Protein AF-A0A522ITL9-F1 (afdb_monomer_lite)

pLDDT: mean 81.17, std 18.29, range [38.19, 98.12]

Structure (mmCIF, N/CA/C/O backbone):
data_AF-A0A522ITL9-F1
#
_entry.id   AF-A0A522ITL9-F1
#
loop_
_atom_site.group_PDB
_atom_site.id
_atom_site.type_symbol
_atom_site.label_atom_id
_atom_site.label_alt_id
_atom_site.label_comp_id
_atom_site.label_asym_id
_atom_site.label_entity_id
_atom_site.label_seq_id
_atom_site.pdbx_PDB_ins_code
_atom_site.Cartn_x
_atom_site.Cartn_y
_atom_site.Cartn_z
_atom_site.occupancy
_atom_site.B_iso_or_equiv
_atom_site.auth_seq_id
_atom_site.auth_comp_id
_atom_site.auth_asym_id
_atom_site.auth_atom_id
_atom_site.pdbx_PDB_model_num
ATOM 1 N N . MET A 1 1 ? -7.143 -7.567 21.354 1.00 38.19 1 MET A N 1
ATOM 2 C CA . MET A 1 1 ? -5.907 -7.476 22.161 1.00 38.19 1 MET A CA 1
ATOM 3 C C . MET A 1 1 ? -4.762 -7.090 21.241 1.00 38.19 1 MET A C 1
ATOM 5 O O . MET A 1 1 ? -4.450 -7.858 20.345 1.00 38.19 1 MET A O 1
ATOM 9 N N . SER A 1 2 ? -4.196 -5.895 21.402 1.00 45.41 2 SER A N 1
ATOM 10 C CA . SER A 1 2 ? -2.976 -5.460 20.710 1.00 45.41 2 SER A CA 1
ATOM 11 C C . SER A 1 2 ? -1.779 -5.708 21.625 1.00 45.41 2 SER A C 1
ATOM 13 O O . SER A 1 2 ? -1.702 -5.138 22.711 1.00 45.41 2 SER A O 1
ATOM 15 N N . THR A 1 3 ? -0.878 -6.589 21.205 1.00 50.81 3 THR A N 1
ATOM 16 C CA . THR A 1 3 ? 0.426 -6.823 21.831 1.00 50.81 3 THR A CA 1
ATOM 17 C C . THR A 1 3 ? 1.321 -5.594 21.638 1.00 50.81 3 THR A C 1
ATOM 19 O O . THR A 1 3 ? 1.392 -5.061 20.535 1.00 50.81 3 THR A O 1
ATOM 22 N N . PHE A 1 4 ? 1.946 -5.141 22.727 1.00 57.84 4 PHE A N 1
ATOM 23 C CA . PHE A 1 4 ? 2.997 -4.120 22.850 1.00 57.84 4 PHE A CA 1
ATOM 24 C C . PHE A 1 4 ? 3.496 -3.451 21.544 1.00 57.84 4 PHE A C 1
ATOM 26 O O . PHE A 1 4 ? 4.254 -4.043 20.782 1.00 57.84 4 PHE A O 1
ATOM 33 N N . GLY A 1 5 ? 3.138 -2.174 21.341 1.00 68.06 5 GLY A N 1
ATOM 34 C CA . GLY A 1 5 ? 3.925 -1.222 20.535 1.00 68.06 5 GLY A CA 1
ATOM 35 C C . GLY A 1 5 ? 3.306 -0.686 19.239 1.00 68.06 5 GLY A C 1
ATOM 36 O O . GLY A 1 5 ? 3.667 0.414 18.831 1.00 68.06 5 GLY A O 1
ATOM 37 N N . VAL A 1 6 ? 2.354 -1.383 18.612 1.00 64.75 6 VAL A N 1
ATOM 38 C CA . VAL A 1 6 ? 1.697 -0.910 17.374 1.00 64.75 6 VAL A CA 1
ATOM 39 C C . VAL A 1 6 ? 0.206 -0.689 17.638 1.00 64.75 6 VAL A C 1
ATOM 41 O O . VAL A 1 6 ? -0.452 -1.600 18.152 1.00 64.75 6 VAL A O 1
ATOM 44 N N . PRO A 1 7 ? -0.366 0.491 17.319 1.00 77.00 7 PRO A N 1
ATOM 45 C CA . PRO A 1 7 ? -1.800 0.712 17.456 1.00 77.00 7 PRO A CA 1
ATOM 46 C C . PRO A 1 7 ? -2.595 -0.366 16.716 1.00 77.00 7 PRO A C 1
ATOM 48 O O . PRO A 1 7 ? -2.286 -0.681 15.570 1.00 77.00 7 PRO A O 1
ATOM 51 N N . ALA A 1 8 ? -3.650 -0.902 17.342 1.00 77.94 8 ALA A N 1
ATOM 52 C CA . ALA A 1 8 ? -4.476 -1.980 16.778 1.00 77.94 8 ALA A CA 1
ATOM 53 C C . ALA A 1 8 ? -4.904 -1.708 15.318 1.00 77.94 8 ALA A C 1
ATOM 55 O O . ALA A 1 8 ? -4.921 -2.612 14.491 1.00 77.94 8 ALA A O 1
ATOM 56 N N . ARG A 1 9 ? -5.206 -0.443 15.002 1.00 72.12 9 ARG A N 1
ATOM 57 C CA . ARG A 1 9 ? -5.603 0.033 13.669 1.00 72.12 9 ARG A CA 1
ATOM 58 C C . ARG A 1 9 ? -4.493 -0.065 12.619 1.00 72.12 9 ARG A C 1
ATOM 60 O O . ARG A 1 9 ? -4.791 -0.193 11.440 1.00 72.12 9 ARG A O 1
ATOM 67 N N . ASP A 1 10 ? -3.234 0.030 13.024 1.00 81.75 10 ASP A N 1
ATOM 68 C CA . ASP A 1 10 ? -2.100 0.027 12.100 1.00 81.75 10 ASP A CA 1
ATOM 69 C C . ASP A 1 10 ? -1.656 -1.406 11.754 1.00 81.75 10 ASP A C 1
ATOM 71 O O . ASP A 1 10 ? -0.897 -1.603 10.798 1.00 81.75 10 ASP A O 1
ATOM 75 N N . PHE A 1 11 ? -2.188 -2.413 12.465 1.00 84.12 11 PHE A N 1
ATOM 76 C CA . PHE A 1 11 ? -2.103 -3.803 12.034 1.00 84.12 11 PHE A CA 1
ATOM 77 C C . PHE A 1 11 ? -2.848 -3.993 10.718 1.00 84.12 11 PHE A C 1
ATOM 79 O O . PHE A 1 11 ? -4.025 -3.657 10.567 1.00 84.12 11 PHE A O 1
ATOM 86 N N . ARG A 1 12 ? -2.131 -4.581 9.768 1.00 88.94 12 ARG A N 1
ATOM 87 C CA . ARG A 1 12 ? -2.611 -4.853 8.424 1.00 88.94 12 ARG A CA 1
ATOM 88 C C . ARG A 1 12 ? -2.104 -6.200 7.952 1.00 88.94 12 ARG A C 1
ATOM 90 O O . ARG A 1 12 ? -0.997 -6.605 8.299 1.00 88.94 12 ARG A O 1
ATOM 97 N N . TRP A 1 13 ? -2.896 -6.831 7.105 1.00 89.06 13 TRP A N 1
ATOM 98 C CA . TRP A 1 13 ? -2.505 -8.001 6.328 1.00 89.06 13 TRP A CA 1
ATOM 99 C C . TRP A 1 13 ? -2.402 -7.595 4.870 1.00 89.06 13 TRP A C 1
ATOM 101 O O . TRP A 1 13 ? -3.069 -6.652 4.446 1.00 89.06 13 TRP A O 1
ATOM 111 N N . GLY A 1 14 ? -1.564 -8.267 4.096 1.00 91.19 14 GLY A N 1
ATOM 112 C CA . GLY A 1 14 ? -1.387 -7.866 2.714 1.00 91.19 14 GLY A CA 1
ATOM 113 C C . GLY A 1 14 ? -0.211 -8.516 2.023 1.00 91.19 14 GLY A C 1
ATOM 114 O O . GLY A 1 14 ? 0.572 -9.241 2.636 1.00 91.19 14 GLY A O 1
ATOM 115 N N . HIS A 1 15 ? -0.093 -8.207 0.739 1.00 94.25 15 HIS A N 1
ATOM 116 C CA . HIS A 1 15 ? 1.034 -8.603 -0.082 1.00 94.25 15 HIS A CA 1
ATOM 117 C C . HIS A 1 15 ? 1.401 -7.456 -1.022 1.00 94.25 15 HIS A C 1
ATOM 119 O O . HIS A 1 15 ? 0.540 -6.872 -1.684 1.00 94.25 15 HIS A O 1
ATOM 125 N N . GLY A 1 16 ? 2.691 -7.141 -1.047 1.00 94.81 16 GLY A N 1
ATOM 126 C CA . GLY A 1 16 ? 3.298 -6.295 -2.061 1.00 94.81 16 GLY A CA 1
ATOM 127 C C . GLY A 1 16 ? 4.034 -7.171 -3.062 1.00 94.81 16 GLY A C 1
ATOM 128 O O . GLY A 1 16 ? 4.617 -8.185 -2.682 1.00 94.81 16 GLY A O 1
ATOM 129 N N . GLY A 1 17 ? 4.018 -6.784 -4.328 1.00 92.25 17 GLY A N 1
ATOM 130 C CA . GLY A 1 17 ? 4.672 -7.531 -5.391 1.00 92.25 17 GLY A CA 1
ATOM 131 C C . GLY A 1 17 ? 4.858 -6.682 -6.636 1.00 92.25 17 GLY A C 1
ATOM 132 O O . GLY A 1 17 ? 4.279 -5.607 -6.775 1.00 92.25 17 GLY A O 1
ATOM 133 N N . GLY A 1 18 ? 5.686 -7.151 -7.555 1.00 94.44 18 GLY A N 1
ATOM 134 C CA . GLY A 1 18 ? 5.931 -6.442 -8.800 1.00 94.44 18 GLY A CA 1
ATOM 135 C C . GLY A 1 18 ? 6.635 -7.313 -9.822 1.00 94.44 18 GLY A C 1
ATOM 136 O O . GLY A 1 18 ? 7.148 -8.383 -9.500 1.00 94.44 18 GLY A O 1
ATOM 137 N N . ALA A 1 19 ? 6.647 -6.811 -11.047 1.00 93.75 19 ALA A N 1
ATOM 138 C CA . ALA A 1 19 ? 7.420 -7.309 -12.176 1.00 93.75 19 ALA A CA 1
ATOM 139 C C . ALA A 1 19 ? 8.017 -6.097 -12.913 1.00 93.75 19 ALA A C 1
ATOM 141 O O . ALA A 1 19 ? 7.785 -4.949 -12.514 1.00 93.75 19 ALA A O 1
ATOM 142 N N . ASP A 1 20 ? 8.771 -6.318 -13.987 1.00 95.12 20 ASP A N 1
ATOM 143 C CA . ASP A 1 20 ? 9.302 -5.211 -14.783 1.00 95.12 20 ASP A CA 1
ATOM 144 C C . ASP A 1 20 ? 8.166 -4.319 -15.303 1.00 95.12 20 ASP A C 1
ATOM 146 O O . ASP A 1 20 ? 7.209 -4.771 -15.928 1.00 95.12 20 ASP A O 1
ATOM 150 N N . GLY A 1 21 ? 8.247 -3.029 -14.979 1.00 97.00 21 GLY A N 1
ATOM 151 C CA . GLY A 1 21 ? 7.221 -2.039 -15.297 1.00 97.00 21 GLY A CA 1
ATOM 152 C C . GLY A 1 21 ? 5.944 -2.099 -14.449 1.00 97.00 21 GLY A C 1
ATOM 153 O O . GLY A 1 21 ? 5.028 -1.337 -14.739 1.00 97.00 21 GLY A O 1
ATOM 154 N N . VAL A 1 22 ? 5.847 -2.943 -13.412 1.00 97.31 22 VAL A N 1
ATOM 155 C CA . VAL A 1 22 ? 4.634 -3.070 -12.577 1.00 97.31 22 VAL A CA 1
ATOM 156 C C . VAL A 1 22 ? 4.951 -3.144 -11.078 1.00 97.31 22 VAL A C 1
ATOM 158 O O . VAL A 1 22 ? 5.864 -3.848 -10.647 1.00 97.31 22 VAL A O 1
ATOM 161 N N . CYS A 1 23 ? 4.143 -2.465 -10.263 1.00 98.12 23 CYS A N 1
ATOM 162 C CA . CYS A 1 23 ? 4.167 -2.546 -8.800 1.00 98.12 23 CYS A CA 1
ATOM 163 C C . CYS A 1 23 ? 2.741 -2.618 -8.261 1.00 98.12 23 CYS A C 1
ATOM 165 O O . CYS A 1 23 ? 1.894 -1.805 -8.638 1.00 98.12 23 CYS A O 1
ATOM 167 N N . THR A 1 24 ? 2.512 -3.540 -7.335 1.00 97.94 24 THR A N 1
ATOM 168 C CA . THR A 1 24 ? 1.238 -3.759 -6.658 1.00 97.94 24 THR A CA 1
ATOM 169 C C . THR A 1 24 ? 1.446 -3.802 -5.149 1.00 97.94 24 THR A C 1
ATOM 171 O O . THR A 1 24 ? 2.391 -4.416 -4.657 1.00 97.94 24 THR A O 1
ATOM 174 N N . ASP A 1 25 ? 0.540 -3.181 -4.403 1.00 97.81 25 ASP A N 1
ATOM 175 C CA . ASP A 1 25 ? 0.494 -3.258 -2.944 1.00 97.81 25 ASP A CA 1
ATOM 176 C C . ASP A 1 25 ? -0.960 -3.361 -2.483 1.00 97.81 25 ASP A C 1
ATOM 178 O O . ASP A 1 25 ? -1.771 -2.470 -2.748 1.00 97.81 25 ASP A O 1
ATOM 182 N N . VAL A 1 26 ? -1.289 -4.467 -1.816 1.00 97.06 26 VAL A N 1
ATOM 183 C CA . VAL A 1 26 ? -2.621 -4.745 -1.270 1.00 97.06 26 VAL A CA 1
ATOM 184 C C . VAL A 1 26 ? -2.520 -4.820 0.242 1.00 97.06 26 VAL A C 1
ATOM 186 O O . VAL A 1 26 ? -1.711 -5.581 0.771 1.00 97.06 26 VAL A O 1
ATOM 189 N N . ARG A 1 27 ? -3.357 -4.054 0.946 1.00 95.00 27 ARG A N 1
ATOM 190 C CA . ARG A 1 27 ? -3.384 -3.980 2.411 1.00 95.00 27 ARG A CA 1
ATOM 191 C C . ARG A 1 27 ? -4.815 -3.985 2.917 1.00 95.00 27 ARG A C 1
ATOM 193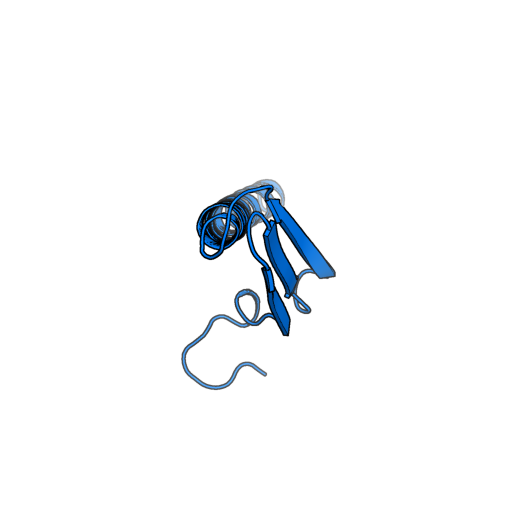 O O . ARG A 1 27 ? -5.582 -3.104 2.550 1.00 95.00 27 ARG A O 1
ATOM 200 N N . THR A 1 28 ? -5.138 -4.890 3.825 1.00 93.56 28 THR A N 1
ATOM 201 C CA . THR A 1 28 ? -6.419 -4.935 4.534 1.00 93.56 28 THR A CA 1
ATOM 202 C C . THR A 1 28 ? -6.198 -4.640 6.011 1.00 93.56 28 THR A C 1
ATOM 204 O O . THR A 1 28 ? -5.285 -5.187 6.630 1.00 93.56 28 THR A O 1
ATOM 207 N N . TYR A 1 29 ? -7.047 -3.784 6.571 1.00 91.25 29 TYR A N 1
ATOM 208 C CA . TYR A 1 29 ? -7.004 -3.301 7.948 1.00 91.25 29 TYR A CA 1
ATOM 209 C C . TYR A 1 29 ? -8.204 -3.872 8.720 1.00 91.25 29 TYR A C 1
ATOM 211 O O . TYR A 1 29 ? -9.302 -3.317 8.643 1.00 91.25 29 TYR A O 1
ATOM 219 N N . PRO A 1 30 ? -8.043 -4.977 9.477 1.00 86.19 30 PRO A N 1
ATOM 220 C CA . PRO A 1 30 ? -9.172 -5.674 10.104 1.00 86.19 30 PRO A CA 1
ATOM 221 C C . PRO A 1 30 ? -9.976 -4.808 11.071 1.00 86.19 30 PRO A C 1
ATOM 223 O O . PRO A 1 30 ? -11.185 -4.962 11.181 1.00 86.19 30 PRO A O 1
ATOM 226 N N . VAL A 1 31 ? -9.305 -3.887 11.766 1.00 85.88 31 VAL A N 1
ATOM 227 C CA . VAL A 1 31 ? -9.942 -3.015 12.763 1.00 85.88 31 VAL A CA 1
ATOM 228 C C . VAL A 1 31 ? -10.913 -2.024 12.122 1.00 85.88 31 VAL A C 1
ATOM 230 O O . VAL A 1 31 ? -11.896 -1.651 12.754 1.00 85.88 31 VAL A O 1
ATOM 233 N N . THR A 1 32 ? -10.650 -1.590 10.889 1.00 81.62 32 THR A N 1
ATOM 234 C CA . THR A 1 32 ? -11.485 -0.601 10.188 1.00 81.62 32 THR A CA 1
ATOM 235 C C . THR A 1 32 ? -12.360 -1.228 9.108 1.00 81.62 32 THR A C 1
ATOM 237 O O . THR A 1 32 ? -13.280 -0.576 8.626 1.00 81.62 32 THR A O 1
ATOM 240 N N . GLY A 1 33 ? -12.086 -2.477 8.723 1.00 86.56 33 GLY A N 1
ATOM 241 C CA . GLY A 1 33 ? -12.723 -3.131 7.580 1.00 86.56 33 GLY A CA 1
ATOM 242 C C . GLY A 1 33 ? -12.256 -2.583 6.227 1.00 86.56 33 GLY A C 1
ATOM 243 O O . GLY A 1 33 ? -12.842 -2.907 5.198 1.00 86.56 33 GLY A O 1
ATOM 244 N N . GLU A 1 34 ? -11.216 -1.748 6.200 1.00 87.31 34 GLU A N 1
ATOM 245 C CA . GLU A 1 34 ? -10.767 -1.077 4.982 1.00 87.31 34 GLU A CA 1
ATOM 246 C C . GLU A 1 34 ? -9.725 -1.890 4.222 1.00 87.31 34 GLU A C 1
ATOM 248 O O . GLU A 1 34 ? -8.924 -2.624 4.803 1.00 87.31 34 GLU A O 1
ATOM 253 N N . THR A 1 35 ? -9.696 -1.704 2.902 1.00 93.50 35 THR A N 1
ATOM 254 C CA . THR A 1 35 ? -8.665 -2.266 2.031 1.00 93.50 35 THR A CA 1
ATOM 255 C C . THR A 1 35 ? -8.106 -1.184 1.112 1.00 93.50 35 THR A C 1
ATOM 257 O O . THR A 1 35 ? -8.855 -0.455 0.466 1.00 93.50 35 THR A O 1
ATOM 260 N N . ILE A 1 36 ? -6.780 -1.078 1.060 1.00 94.94 36 ILE A N 1
ATOM 261 C CA . ILE A 1 36 ? -6.030 -0.233 0.132 1.00 94.94 36 ILE A CA 1
ATOM 262 C C . ILE A 1 36 ? -5.428 -1.146 -0.934 1.00 94.94 36 ILE A C 1
ATOM 264 O O . ILE A 1 36 ? -4.726 -2.100 -0.605 1.00 94.94 36 ILE A O 1
ATOM 268 N N . ILE A 1 37 ? -5.686 -0.829 -2.202 1.00 96.75 37 ILE A N 1
ATOM 269 C CA . ILE A 1 37 ? -5.082 -1.488 -3.362 1.00 96.75 37 ILE A CA 1
ATOM 270 C C . ILE A 1 37 ? -4.417 -0.399 -4.192 1.00 96.75 37 ILE A C 1
ATOM 272 O O . ILE A 1 37 ? -5.082 0.539 -4.630 1.00 96.75 37 ILE A O 1
ATOM 276 N N . VAL A 1 38 ? -3.112 -0.520 -4.408 1.00 97.56 38 VAL A N 1
ATOM 277 C CA . VAL A 1 38 ? -2.365 0.355 -5.311 1.00 97.56 38 VAL A CA 1
ATOM 278 C C . VAL A 1 38 ? -1.765 -0.484 -6.423 1.00 97.56 38 VAL A C 1
ATOM 280 O O . VAL A 1 38 ? -1.089 -1.473 -6.157 1.00 97.56 38 VAL A O 1
ATOM 283 N N . LEU A 1 39 ? -1.985 -0.046 -7.661 1.00 97.44 39 LEU A N 1
ATOM 284 C CA . LEU A 1 39 ? -1.371 -0.584 -8.868 1.00 97.44 39 LEU A CA 1
ATOM 285 C C . LEU A 1 39 ? -0.632 0.547 -9.586 1.00 97.44 39 LEU A C 1
ATOM 287 O O . LEU A 1 39 ? -1.164 1.645 -9.747 1.00 97.44 39 LEU A O 1
ATOM 291 N N . SER A 1 40 ? 0.596 0.281 -10.014 1.00 97.38 40 SER A N 1
ATOM 292 C CA . SER A 1 40 ? 1.436 1.230 -10.736 1.00 97.38 40 SER A CA 1
ATOM 293 C C . SER A 1 40 ? 2.035 0.576 -11.974 1.00 97.38 40 SER A C 1
ATOM 295 O O . SER A 1 40 ? 2.484 -0.565 -11.912 1.00 97.38 40 SER A O 1
ATOM 297 N N . ASN A 1 41 ? 2.106 1.332 -13.070 1.00 97.31 41 ASN A N 1
ATOM 298 C CA . ASN A 1 41 ? 2.856 0.996 -14.287 1.00 97.31 41 ASN A CA 1
ATOM 299 C C . ASN A 1 41 ? 4.347 1.376 -14.179 1.00 97.31 41 ASN A C 1
ATOM 301 O O . ASN A 1 41 ? 4.995 1.749 -15.159 1.00 97.31 41 ASN A O 1
ATOM 305 N N . ARG A 1 42 ? 4.875 1.357 -12.958 1.00 96.56 42 ARG A N 1
ATOM 306 C CA . ARG A 1 42 ? 6.283 1.563 -12.639 1.00 96.56 42 ARG A CA 1
ATOM 307 C C . ARG A 1 42 ? 6.727 0.424 -11.738 1.00 96.56 42 ARG A C 1
ATOM 309 O O . ARG A 1 42 ? 5.918 -0.130 -10.998 1.00 96.56 42 ARG A O 1
ATOM 316 N N . THR A 1 43 ? 8.008 0.092 -11.789 1.00 95.50 43 THR A N 1
ATOM 317 C CA . THR A 1 43 ? 8.602 -0.974 -10.978 1.00 95.50 43 THR A CA 1
ATOM 318 C C . THR A 1 43 ? 8.536 -0.671 -9.481 1.00 95.50 43 THR A C 1
ATOM 320 O O . THR A 1 43 ? 8.404 0.478 -9.046 1.00 95.50 43 THR A O 1
ATOM 323 N N . SER A 1 44 ? 8.641 -1.722 -8.664 1.00 93.31 44 SER A N 1
ATOM 324 C CA . SER A 1 44 ? 8.844 -1.579 -7.218 1.00 93.31 44 SER A CA 1
ATOM 325 C C . SER A 1 44 ? 10.042 -0.659 -6.933 1.00 93.31 44 SER A C 1
ATOM 327 O O . SER A 1 44 ? 11.073 -0.812 -7.590 1.00 93.31 44 SER 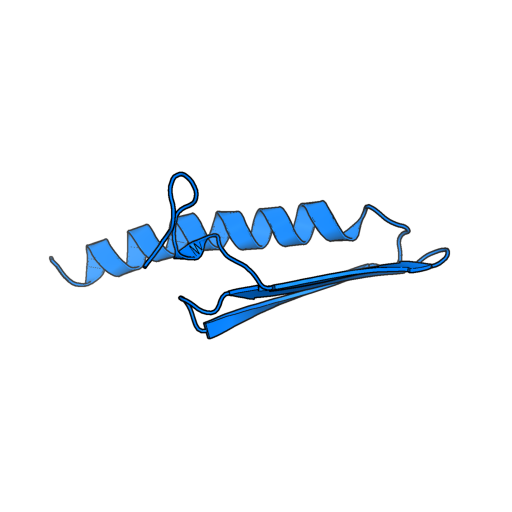A O 1
ATOM 329 N N . PRO A 1 45 ? 9.938 0.298 -5.988 1.00 94.31 45 PRO A N 1
ATOM 330 C CA . PRO A 1 45 ? 8.908 0.446 -4.949 1.00 94.31 45 PRO A CA 1
ATOM 331 C C . PRO A 1 45 ? 7.775 1.452 -5.256 1.00 94.31 45 PRO A C 1
ATOM 333 O O . PRO A 1 45 ? 7.150 1.955 -4.323 1.00 94.31 45 PRO A O 1
ATOM 336 N N . ALA A 1 46 ? 7.495 1.793 -6.520 1.00 96.56 46 ALA A N 1
ATOM 337 C CA . ALA A 1 46 ? 6.655 2.948 -6.883 1.00 96.56 46 ALA A CA 1
ATOM 338 C C . ALA A 1 46 ? 5.236 2.980 -6.270 1.00 96.56 46 ALA A C 1
ATOM 340 O O . ALA A 1 46 ? 4.685 4.061 -6.059 1.00 96.56 46 ALA A O 1
ATOM 341 N N . CYS A 1 47 ? 4.645 1.824 -5.963 1.00 96.88 47 CYS A N 1
ATOM 342 C CA . CYS A 1 47 ? 3.313 1.720 -5.370 1.00 96.88 47 CYS A CA 1
ATOM 343 C C . CYS A 1 47 ? 3.283 1.995 -3.850 1.00 96.88 47 CYS A C 1
ATOM 345 O O . CYS A 1 47 ? 2.290 2.514 -3.336 1.00 96.88 47 CYS A O 1
ATOM 347 N N . TYR A 1 48 ? 4.372 1.737 -3.115 1.00 95.38 48 TYR A N 1
ATOM 348 C CA . TYR A 1 48 ? 4.375 1.827 -1.647 1.00 95.38 48 TYR A CA 1
ATOM 349 C C . TYR A 1 48 ? 4.203 3.246 -1.078 1.00 95.38 48 TYR A C 1
ATOM 351 O O . TYR A 1 48 ? 3.482 3.387 -0.082 1.00 95.38 48 TYR A O 1
ATOM 359 N N . PRO A 1 49 ? 4.800 4.314 -1.656 1.00 95.81 49 PRO A N 1
ATOM 360 C CA . PRO A 1 49 ? 4.575 5.680 -1.185 1.00 95.81 49 PRO A CA 1
ATOM 361 C C . PRO A 1 49 ? 3.102 6.092 -1.239 1.00 95.81 49 PRO A C 1
ATOM 363 O O . PRO A 1 49 ? 2.612 6.725 -0.305 1.00 95.81 49 PRO A O 1
ATOM 366 N N . VAL A 1 50 ? 2.380 5.679 -2.285 1.00 95.56 50 VAL A N 1
ATOM 367 C CA . VAL A 1 50 ? 0.946 5.966 -2.438 1.00 95.56 50 VAL A CA 1
ATOM 368 C C . VAL A 1 50 ? 0.145 5.241 -1.359 1.00 95.56 50 VAL A C 1
ATOM 370 O O . VAL A 1 50 ? -0.646 5.873 -0.660 1.00 95.56 50 VAL A O 1
ATOM 373 N N . SER A 1 51 ? 0.398 3.948 -1.142 1.00 95.00 51 SER A N 1
ATOM 374 C CA . SER A 1 51 ? -0.258 3.190 -0.069 1.00 95.00 51 SER A CA 1
ATOM 375 C C . SER A 1 51 ? -0.007 3.798 1.313 1.00 95.00 51 SER A C 1
ATOM 377 O O . SER A 1 51 ? -0.910 3.857 2.147 1.00 95.00 51 SER A O 1
ATOM 379 N N . ASN A 1 52 ? 1.215 4.277 1.567 1.00 93.12 52 ASN A N 1
ATOM 380 C CA . ASN A 1 52 ? 1.573 4.931 2.826 1.00 93.12 52 ASN A CA 1
ATOM 381 C C . ASN A 1 52 ? 0.863 6.277 2.991 1.00 93.12 52 ASN A C 1
ATOM 383 O O . ASN A 1 52 ? 0.352 6.562 4.073 1.00 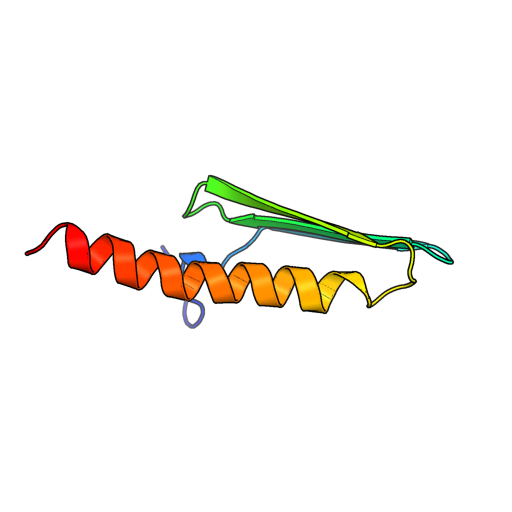93.12 52 ASN A O 1
ATOM 387 N N . PHE A 1 53 ? 0.786 7.079 1.928 1.00 93.31 53 PHE A N 1
ATOM 388 C CA . PHE A 1 53 ? 0.035 8.330 1.942 1.00 93.31 53 PHE A CA 1
ATOM 389 C C . PHE A 1 53 ? -1.448 8.087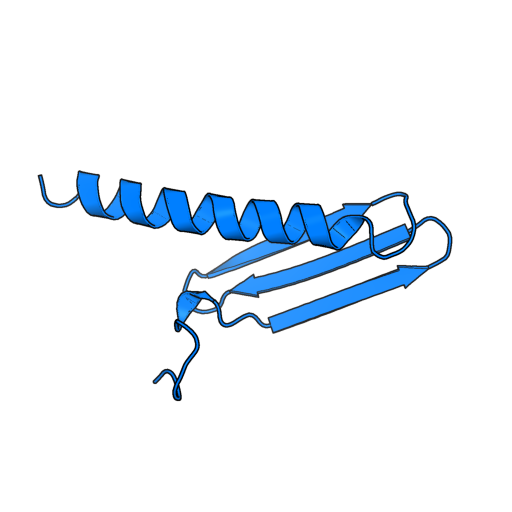 2.247 1.00 93.31 53 PHE A C 1
ATOM 391 O O . PHE A 1 53 ? -2.014 8.756 3.110 1.00 93.31 53 PHE A O 1
ATOM 398 N N . LEU A 1 54 ? -2.069 7.094 1.603 1.00 90.88 54 LEU A N 1
ATOM 399 C CA . LEU A 1 54 ? -3.474 6.745 1.831 1.00 90.88 54 LEU A CA 1
ATOM 400 C C . LEU A 1 54 ? -3.720 6.261 3.267 1.00 90.88 54 LEU A C 1
ATOM 402 O O . LEU A 1 54 ? -4.661 6.724 3.914 1.00 90.88 54 LEU A O 1
ATOM 406 N N . HIS A 1 55 ? -2.829 5.422 3.800 1.00 88.69 55 HIS A N 1
ATOM 407 C CA . HIS A 1 55 ? -2.858 5.009 5.203 1.00 88.69 55 HIS A CA 1
ATOM 408 C C . HIS A 1 55 ? -2.766 6.213 6.165 1.00 88.69 55 HIS A C 1
ATOM 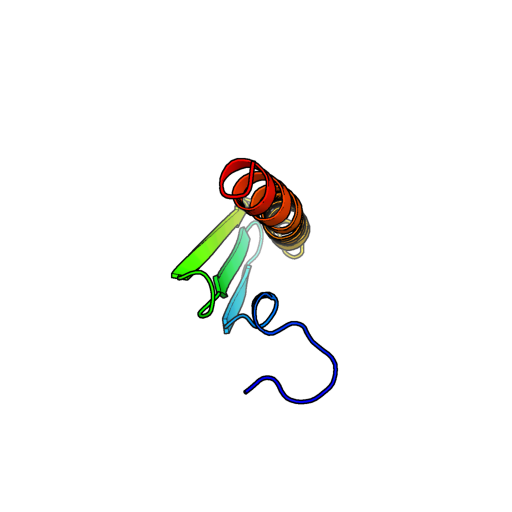410 O O . HIS A 1 55 ? -3.572 6.343 7.085 1.00 88.69 55 HIS A O 1
ATOM 416 N N . GLN A 1 56 ? -1.847 7.156 5.927 1.00 86.50 56 GLN A N 1
ATOM 417 C CA . GLN A 1 56 ? -1.702 8.360 6.758 1.00 86.50 56 GLN A CA 1
ATOM 418 C C . GLN A 1 56 ? -2.883 9.332 6.627 1.00 86.50 56 GLN A 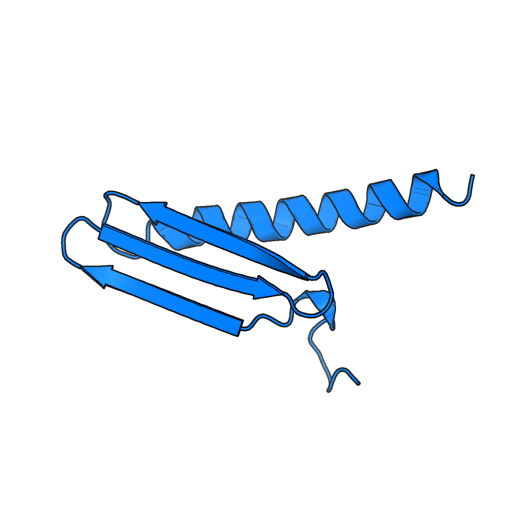C 1
ATOM 420 O O . GLN A 1 56 ? -3.301 9.945 7.613 1.00 86.50 56 GLN A O 1
ATOM 425 N N . GLN A 1 57 ? -3.436 9.503 5.424 1.00 78.88 57 GLN A N 1
ATOM 426 C CA . GLN A 1 57 ? -4.613 10.341 5.208 1.00 78.88 57 GLN A CA 1
ATOM 427 C C . GLN A 1 57 ? -5.798 9.823 6.027 1.00 78.88 57 GLN A C 1
ATOM 429 O O . GLN A 1 57 ? -6.545 10.619 6.604 1.00 78.88 57 GLN A O 1
ATOM 434 N N . TYR A 1 58 ? -5.951 8.504 6.112 1.00 69.19 58 TYR A N 1
ATOM 435 C CA . TYR A 1 58 ? -6.983 7.900 6.934 1.00 69.19 58 TYR A CA 1
ATOM 436 C C . TYR A 1 58 ? -6.786 8.181 8.427 1.00 69.19 58 TYR A C 1
ATOM 438 O O . TYR A 1 58 ? -7.747 8.570 9.097 1.00 69.19 58 TYR A O 1
ATOM 446 N N . ASN A 1 59 ? -5.545 8.126 8.928 1.00 64.50 59 ASN A N 1
ATOM 447 C CA . ASN A 1 59 ? -5.240 8.498 10.315 1.00 64.50 59 ASN A CA 1
ATOM 448 C C . ASN A 1 59 ? -5.830 9.878 10.658 1.00 64.50 59 ASN A C 1
ATOM 450 O O . ASN A 1 59 ? -6.433 10.048 11.713 1.00 64.50 59 ASN A O 1
ATOM 454 N N . LYS A 1 60 ? -5.773 10.837 9.721 1.00 64.62 60 LYS A N 1
ATOM 455 C CA . LYS A 1 60 ? -6.337 12.192 9.877 1.00 64.62 60 LYS A CA 1
ATOM 456 C C . LYS A 1 60 ? -7.868 12.272 9.742 1.00 64.62 60 LYS A C 1
ATOM 458 O O . LYS A 1 60 ? -8.463 13.249 10.197 1.00 64.62 60 LYS A O 1
ATOM 463 N N . ARG A 1 61 ? -8.530 11.315 9.082 1.00 61.25 61 ARG A N 1
ATOM 464 C CA . ARG A 1 61 ? -10.005 11.260 8.977 1.00 61.25 61 ARG A CA 1
ATOM 465 C C . ARG A 1 61 ? -10.639 10.686 10.243 1.00 61.25 61 ARG A C 1
ATOM 467 O O . ARG A 1 61 ? -11.632 11.242 10.704 1.00 61.25 61 ARG A O 1
ATOM 474 N N . GLY A 1 62 ? -10.028 9.665 10.850 1.00 56.88 62 GLY A N 1
ATOM 475 C CA . GLY A 1 62 ? -10.485 9.101 12.128 1.00 56.88 62 GLY A CA 1
ATOM 476 C C . GLY A 1 62 ? -10.575 10.147 13.249 1.00 56.88 62 GLY A C 1
ATOM 477 O O . GLY A 1 62 ? -11.570 10.191 13.968 1.00 56.88 62 GLY A O 1
ATOM 478 N N . HIS A 1 63 ? -9.604 11.067 13.326 1.00 51.34 63 HIS A N 1
ATOM 479 C CA . HIS A 1 63 ? -9.642 12.190 14.277 1.00 51.34 63 HIS A CA 1
ATOM 480 C C . HIS A 1 63 ? -10.803 13.166 14.025 1.00 51.34 63 HIS A C 1
ATOM 482 O O . HIS A 1 63 ? -11.399 13.676 14.970 1.00 51.34 63 HIS A O 1
ATOM 488 N N . ARG A 1 64 ? -11.161 13.411 12.758 1.00 51.47 64 ARG A N 1
ATOM 489 C CA . ARG A 1 64 ? -12.248 14.336 12.403 1.00 51.47 64 ARG A CA 1
ATOM 490 C C . ARG A 1 64 ? -13.634 13.735 12.620 1.00 51.47 64 ARG A C 1
ATOM 492 O O . ARG A 1 64 ? -14.542 14.448 13.024 1.00 51.47 64 ARG A O 1
ATOM 499 N N . HIS A 1 65 ? -13.798 12.432 12.405 1.00 48.69 65 HIS A N 1
ATOM 500 C CA . HIS A 1 65 ? -15.079 11.768 12.646 1.00 48.69 65 HIS A CA 1
ATOM 501 C C . HIS A 1 65 ? -15.386 11.601 14.146 1.00 48.69 65 HIS A C 1
ATOM 503 O O . HIS A 1 65 ? -16.541 11.720 14.542 1.00 48.69 65 HIS A O 1
ATOM 509 N N . PHE A 1 66 ? -14.371 11.397 14.997 1.00 46.16 66 PHE A N 1
ATOM 510 C CA . PHE A 1 66 ? -14.562 11.346 16.454 1.00 46.16 66 PHE A CA 1
ATOM 511 C C . PHE A 1 66 ? -14.990 12.705 17.036 1.00 46.16 66 PHE A C 1
ATOM 513 O O . PHE A 1 66 ? -15.880 12.756 17.884 1.00 46.16 66 PHE A O 1
ATOM 520 N N . SER A 1 67 ? -14.412 13.801 16.527 1.00 48.81 67 SER A N 1
ATOM 521 C CA . SER A 1 67 ? -14.716 15.170 16.969 1.00 48.81 67 SER A CA 1
ATOM 522 C C . SER A 1 67 ? -16.128 15.646 16.607 1.00 48.81 67 SER A C 1
ATOM 524 O O . SER A 1 67 ? -16.662 16.494 17.307 1.00 48.81 67 SER A O 1
ATOM 526 N N . LEU A 1 68 ? -16.734 15.126 15.534 1.00 51.97 68 LEU A N 1
ATOM 527 C CA . LEU A 1 68 ? -18.077 15.526 15.080 1.00 51.97 68 LEU A CA 1
ATOM 528 C C . LEU A 1 68 ? -19.215 14.719 15.728 1.00 51.97 68 LEU A C 1
ATOM 530 O O . LEU A 1 68 ? -20.379 15.013 15.485 1.00 51.97 68 LEU A O 1
ATOM 534 N N . ARG A 1 69 ? -18.898 13.682 16.514 1.00 48.84 69 ARG A N 1
ATOM 535 C CA . ARG A 1 69 ? -19.889 12.835 17.204 1.00 48.84 69 ARG A CA 1
ATOM 536 C C . ARG A 1 69 ? -19.987 13.086 18.713 1.00 48.84 69 ARG A C 1
ATOM 538 O O . ARG A 1 69 ? -20.814 12.458 19.359 1.00 48.84 69 ARG A O 1
ATOM 545 N N . HIS A 1 70 ? -19.148 13.966 19.260 1.00 49.78 70 HIS A N 1
ATOM 546 C CA . HIS A 1 70 ? -19.102 14.307 20.690 1.00 49.78 70 HIS A CA 1
ATOM 547 C C . HIS A 1 70 ? -19.132 15.829 20.927 1.00 49.78 70 HIS A C 1
ATOM 549 O O . HIS A 1 70 ? -18.571 16.306 21.911 1.00 49.78 70 HIS A O 1
ATOM 555 N N . GLY A 1 71 ? -19.732 16.580 20.000 1.00 44.34 71 GLY A N 1
ATOM 556 C CA . GLY A 1 71 ? -20.022 18.010 20.139 1.00 44.34 71 GLY A CA 1
ATOM 557 C C . GLY A 1 71 ? -21.515 18.248 20.263 1.00 44.34 71 GLY A C 1
ATOM 558 O O . GLY A 1 71 ? -22.271 17.417 19.708 1.00 44.34 71 GLY A O 1
#

Foldseek 3Di:
DDPPDDPLQPDWDWDWDADAQKTWTWIAGVVVRDIDIFIGSHGPPVRVVVVVVVVVVVVVVVVVVVVVVPD

Secondary structure (DSSP, 8-state):
---TTS-GGG--EEEEEEETTEEEEEEEETTTTEEEEEEESS-TTTTHHHHHHHHHHHHHHHHHHHHTS--

Sequence (71 aa):
MSTFGVPARDFRWGHGGGADGVCTDVRTYPVTGETIIVLSNRTSPACYPVSNFLHQQYNKRGHRHFSLRHG

Radius of gyration: 14.61 Å; chains: 1; bounding box: 29×27×38 Å